Protein AF-A0A0F6AGZ7-F1 (afdb_monomer_lite)

pLDDT: mean 90.61, std 10.4, range [40.09, 97.56]

Secondary structure (DSSP, 8-state):
---TT---------HHHHHH--HHHHHHHHHHHS---HHHHHHHTT----HHHHHHHHHHHHHHHHHHT-HHHHHHHHHHHHHHHHHHHTT--S--S-S--------

InterPro domains:
  IPR036515 Transposase IS200-like superfamily [G3DSA:3.30.70.1290] (1-107)
  IPR036515 Transposase IS200-like superfamily [SSF143422] (2-104)

Structure (mmCIF, N/CA/C/O backbone):
data_AF-A0A0F6AGZ7-F1
#
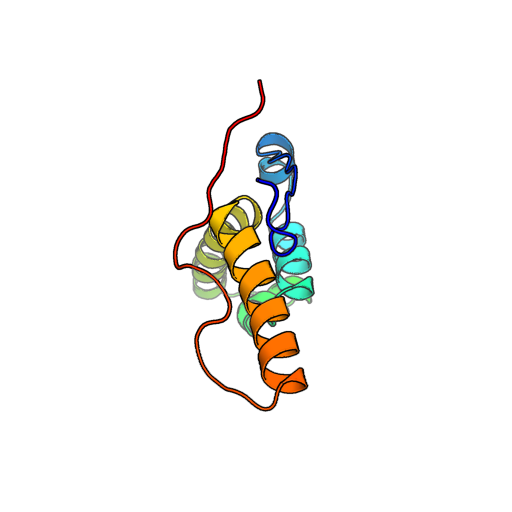_entry.id   AF-A0A0F6AGZ7-F1
#
loop_
_atom_site.group_PDB
_atom_site.id
_atom_site.type_symbol
_atom_site.label_atom_id
_atom_site.label_alt_id
_atom_site.label_comp_id
_atom_site.label_asym_id
_atom_site.label_entity_id
_atom_site.label_seq_id
_atom_site.pdbx_PDB_ins_code
_atom_site.Cartn_x
_atom_site.Cartn_y
_atom_site.Cartn_z
_atom_site.occupancy
_atom_site.B_iso_or_equiv
_atom_site.auth_seq_id
_atom_site.auth_comp_id
_atom_site.auth_asym_id
_atom_site.auth_atom_id
_atom_site.pdbx_PDB_model_num
ATOM 1 N N . ALA A 1 1 ? 3.671 12.719 -30.746 1.00 40.91 1 ALA A N 1
ATOM 2 C CA . ALA A 1 1 ? 4.595 11.572 -30.676 1.00 40.91 1 ALA A CA 1
ATOM 3 C C . ALA A 1 1 ? 4.186 10.703 -29.492 1.00 40.91 1 ALA A C 1
ATOM 5 O O . ALA A 1 1 ? 4.256 11.171 -28.363 1.00 40.91 1 ALA A O 1
ATOM 6 N N . VAL A 1 2 ? 3.666 9.502 -29.748 1.00 40.09 2 VAL A N 1
ATOM 7 C CA . VAL A 1 2 ? 3.276 8.529 -28.716 1.00 40.09 2 VAL A CA 1
ATOM 8 C C . VAL A 1 2 ? 4.460 7.577 -28.574 1.00 40.09 2 VAL A C 1
ATOM 10 O O . VAL A 1 2 ? 4.634 6.699 -29.410 1.00 40.09 2 VAL A O 1
ATOM 13 N N . MET A 1 3 ? 5.344 7.802 -27.599 1.00 45.09 3 MET A N 1
ATOM 14 C CA . MET A 1 3 ? 6.394 6.819 -27.307 1.00 45.09 3 MET A CA 1
ATOM 15 C C . MET A 1 3 ? 5.730 5.539 -26.785 1.00 45.09 3 MET A C 1
ATOM 17 O O . MET A 1 3 ? 4.846 5.609 -25.936 1.00 45.09 3 MET A O 1
ATOM 21 N N . SER A 1 4 ? 6.139 4.376 -27.283 1.00 55.19 4 SER A N 1
ATOM 22 C CA . SER A 1 4 ? 5.541 3.057 -27.019 1.00 55.19 4 SER A CA 1
ATOM 23 C C . SER A 1 4 ? 5.801 2.485 -25.612 1.00 55.19 4 SER A C 1
ATOM 25 O O . SER A 1 4 ? 5.501 1.321 -25.369 1.00 55.19 4 SER A O 1
ATOM 27 N N . ASN A 1 5 ? 6.344 3.268 -24.674 1.00 69.19 5 ASN A N 1
ATOM 28 C CA . ASN A 1 5 ? 6.868 2.787 -23.388 1.00 69.19 5 ASN A CA 1
ATOM 29 C C . ASN A 1 5 ? 6.224 3.425 -22.138 1.00 69.19 5 ASN A C 1
ATOM 31 O O . ASN A 1 5 ? 6.871 3.510 -21.095 1.00 69.19 5 ASN A O 1
ATOM 35 N N . HIS A 1 6 ? 4.972 3.883 -22.209 1.00 73.00 6 HIS A N 1
ATOM 36 C CA . HIS A 1 6 ? 4.276 4.448 -21.048 1.00 73.00 6 HIS A CA 1
ATOM 37 C C . HIS A 1 6 ? 2.923 3.776 -20.804 1.00 73.00 6 HIS A C 1
ATOM 39 O O . HIS A 1 6 ? 2.225 3.390 -21.740 1.00 73.00 6 HIS A O 1
ATOM 45 N N . THR A 1 7 ? 2.549 3.665 -19.530 1.00 79.94 7 THR A N 1
ATOM 46 C CA . THR A 1 7 ? 1.287 3.059 -19.092 1.00 79.94 7 THR A CA 1
ATOM 47 C C . THR A 1 7 ? 0.339 4.149 -18.604 1.00 79.94 7 THR A C 1
ATOM 49 O O . THR A 1 7 ? 0.703 4.940 -17.735 1.00 79.94 7 THR A O 1
ATOM 52 N N . HIS A 1 8 ? -0.890 4.164 -19.126 1.00 86.06 8 HIS A N 1
ATOM 53 C CA . HIS A 1 8 ? -1.986 4.990 -18.606 1.00 86.06 8 HIS A CA 1
ATOM 54 C C . HIS A 1 8 ? -2.922 4.139 -17.757 1.00 86.06 8 HIS A C 1
ATOM 56 O O . HIS A 1 8 ? -3.302 3.043 -18.164 1.00 86.06 8 HIS A O 1
ATOM 62 N N . ILE A 1 9 ? -3.310 4.646 -16.587 1.00 89.44 9 ILE A N 1
ATOM 63 C CA . ILE A 1 9 ? -4.228 3.964 -15.671 1.00 89.44 9 ILE A CA 1
ATOM 64 C C . ILE A 1 9 ? -5.257 4.977 -15.188 1.00 89.44 9 ILE A C 1
ATOM 66 O O . ILE A 1 9 ? -4.898 6.045 -14.695 1.00 89.44 9 ILE A O 1
ATOM 70 N N . VAL A 1 10 ? -6.536 4.626 -15.305 1.00 91.75 10 VAL A N 1
ATOM 71 C CA . VAL A 1 10 ? -7.630 5.377 -14.687 1.00 91.75 10 VAL A CA 1
ATOM 72 C C . VAL A 1 10 ? -7.955 4.722 -13.350 1.00 91.75 10 VAL A C 1
ATOM 74 O O . VAL A 1 10 ? -8.250 3.528 -13.293 1.00 91.75 10 VAL A O 1
ATOM 77 N N . LEU A 1 11 ? -7.886 5.501 -12.273 1.00 90.88 11 LEU A N 1
ATOM 78 C CA . LEU A 1 11 ? -8.171 5.051 -10.913 1.00 90.88 11 LEU A CA 1
ATOM 79 C C . LEU A 1 11 ? -9.366 5.814 -10.352 1.00 90.88 11 LEU A C 1
ATOM 81 O O . LEU A 1 11 ? -9.501 7.016 -10.562 1.00 90.88 11 LEU A O 1
ATOM 85 N N . TYR A 1 12 ? -10.192 5.113 -9.580 1.00 90.69 12 TYR A N 1
ATOM 86 C CA . TYR A 1 12 ? -11.249 5.714 -8.778 1.00 90.69 12 TYR A CA 1
ATOM 87 C C . TYR A 1 12 ? -10.936 5.508 -7.295 1.00 90.69 12 TYR A C 1
ATOM 89 O O . TYR A 1 12 ? -10.932 4.375 -6.807 1.00 90.69 12 TYR A O 1
ATOM 97 N N . VAL A 1 13 ? -10.662 6.603 -6.584 1.00 88.81 13 VAL A N 1
ATOM 98 C CA . VAL A 1 13 ? -10.426 6.586 -5.136 1.00 88.81 13 VAL A CA 1
ATOM 99 C C . VAL A 1 13 ? -11.758 6.796 -4.421 1.00 88.81 13 VAL A C 1
ATOM 101 O O . VAL A 1 13 ? -12.300 7.898 -4.381 1.00 88.81 13 VAL A O 1
ATOM 104 N N . ASP A 1 14 ? -12.307 5.716 -3.867 1.00 88.81 14 ASP A N 1
ATOM 105 C CA . ASP A 1 14 ? -13.578 5.743 -3.138 1.00 88.81 14 ASP A CA 1
ATOM 106 C C . ASP A 1 14 ? -13.353 5.916 -1.630 1.00 88.81 14 ASP A C 1
ATOM 108 O O . ASP A 1 14 ? -13.421 4.959 -0.848 1.00 88.81 14 ASP A O 1
ATOM 112 N N . ASP A 1 15 ? -13.116 7.157 -1.205 1.00 85.12 15 ASP A N 1
ATOM 113 C CA . ASP A 1 15 ? -12.932 7.489 0.213 1.00 85.12 15 ASP A CA 1
ATOM 114 C C . ASP A 1 15 ? -14.154 7.128 1.061 1.00 85.12 15 ASP A C 1
ATOM 116 O O . ASP A 1 15 ? -14.029 6.753 2.230 1.00 85.12 15 ASP A O 1
ATOM 120 N N . LYS A 1 16 ? -15.361 7.211 0.485 1.00 87.75 16 LYS A N 1
ATOM 121 C CA . LYS A 1 16 ? -16.596 6.856 1.193 1.00 87.75 16 LYS A CA 1
ATOM 122 C C . LYS A 1 16 ? -16.605 5.365 1.506 1.00 87.75 16 LYS A C 1
ATOM 124 O O . LYS A 1 16 ? -16.938 4.981 2.623 1.00 87.75 16 LYS A O 1
ATOM 129 N N . LYS A 1 17 ? -16.233 4.513 0.552 1.00 85.81 17 LYS A N 1
ATOM 130 C CA . LYS A 1 17 ? -16.104 3.068 0.766 1.00 85.81 17 LYS A CA 1
ATOM 131 C C . LYS A 1 17 ? -14.950 2.734 1.694 1.00 85.81 17 LYS A C 1
ATOM 133 O O . LYS A 1 17 ? -15.142 1.887 2.561 1.00 85.81 17 LYS A O 1
ATOM 138 N N . ALA A 1 18 ? -13.809 3.409 1.568 1.00 84.31 18 ALA A N 1
ATOM 139 C CA . ALA A 1 18 ? -12.672 3.217 2.465 1.00 84.31 18 ALA A CA 1
ATOM 140 C C . ALA A 1 18 ? -13.049 3.498 3.931 1.00 84.31 18 ALA A C 1
ATOM 142 O O . ALA A 1 18 ? -12.738 2.693 4.807 1.00 84.31 18 ALA A O 1
ATOM 143 N N . LYS A 1 19 ? -13.811 4.571 4.191 1.00 86.88 19 LYS A N 1
ATOM 144 C CA . LYS A 1 19 ? -14.318 4.924 5.531 1.00 86.88 19 LYS A CA 1
ATOM 145 C C . LYS A 1 19 ? -15.315 3.914 6.109 1.00 86.88 19 LYS A C 1
ATOM 147 O O . LYS A 1 19 ? -15.420 3.807 7.324 1.00 86.88 19 LYS A O 1
ATOM 152 N N . ARG A 1 20 ? -16.033 3.156 5.269 1.00 91.62 20 ARG A N 1
ATOM 153 C CA . ARG A 1 20 ? -16.952 2.091 5.722 1.00 91.62 20 ARG A CA 1
ATOM 154 C C . ARG A 1 20 ? -16.240 0.786 6.088 1.00 91.62 20 ARG A C 1
ATOM 156 O O . ARG A 1 20 ? -16.873 -0.104 6.652 1.00 91.62 20 ARG A O 1
ATOM 163 N N . LEU A 1 21 ? -14.965 0.619 5.730 1.00 92.69 21 LEU A N 1
ATOM 164 C CA . LEU A 1 21 ? -14.225 -0.604 6.035 1.00 92.69 21 LEU A CA 1
ATOM 165 C C . LEU A 1 21 ? -13.777 -0.616 7.497 1.00 92.69 21 LEU A C 1
ATOM 167 O O . LEU A 1 21 ? -13.065 0.281 7.954 1.00 92.69 21 LEU A O 1
ATOM 171 N N . ASN A 1 22 ? -14.140 -1.691 8.197 1.00 95.75 22 ASN A N 1
ATOM 172 C CA . ASN A 1 22 ? -13.615 -1.967 9.528 1.00 95.75 22 ASN A CA 1
ATOM 173 C C . ASN A 1 22 ? -12.118 -2.315 9.486 1.00 95.75 22 ASN A C 1
ATOM 175 O O . ASN A 1 22 ? -11.556 -2.659 8.442 1.00 95.75 22 ASN A O 1
ATOM 179 N N . ASP A 1 23 ? -11.483 -2.259 10.648 1.00 95.81 23 ASP A N 1
ATOM 180 C CA . ASP A 1 23 ? -10.034 -2.402 10.783 1.00 95.81 23 ASP A CA 1
ATOM 181 C C . ASP A 1 23 ? -9.537 -3.767 10.301 1.00 95.81 23 ASP A C 1
ATOM 183 O O . ASP A 1 23 ? -8.553 -3.862 9.568 1.00 95.81 23 ASP A O 1
ATOM 187 N N . LYS A 1 24 ? -10.285 -4.838 10.591 1.00 96.44 24 LYS A N 1
ATOM 188 C CA . LYS A 1 24 ? -9.968 -6.186 10.096 1.00 96.44 24 LYS A CA 1
ATOM 189 C C . LYS A 1 24 ? -9.979 -6.240 8.567 1.00 96.44 24 LYS A C 1
ATOM 191 O O . LYS A 1 24 ? -9.103 -6.849 7.959 1.00 96.44 24 LYS A O 1
ATOM 196 N N . ALA A 1 25 ? -10.940 -5.578 7.931 1.00 96.69 25 ALA A N 1
ATOM 197 C CA . ALA A 1 25 ? -11.069 -5.514 6.483 1.00 96.69 25 ALA A CA 1
ATOM 198 C C . ALA A 1 25 ? -9.963 -4.674 5.821 1.00 96.69 25 ALA A C 1
ATOM 200 O O . ALA A 1 25 ? -9.586 -4.982 4.684 1.00 96.69 25 ALA A O 1
ATOM 201 N N . ILE A 1 26 ? -9.445 -3.649 6.507 1.00 96.38 26 ILE A N 1
ATOM 202 C CA . ILE A 1 26 ? -8.245 -2.902 6.098 1.00 96.38 26 ILE A CA 1
ATOM 203 C C . ILE A 1 26 ? -7.015 -3.810 6.168 1.00 96.38 26 ILE A C 1
ATOM 205 O O . ILE A 1 26 ? -6.301 -3.942 5.175 1.00 96.38 26 ILE A O 1
ATOM 209 N N . LEU A 1 27 ? -6.811 -4.508 7.287 1.00 97.38 27 LEU A N 1
ATOM 210 C CA . LEU A 1 27 ? -5.651 -5.381 7.482 1.00 97.38 27 LEU A CA 1
ATOM 211 C C . LEU A 1 27 ? -5.630 -6.561 6.510 1.00 97.38 27 LEU A C 1
ATOM 213 O O . LEU A 1 27 ? -4.599 -6.814 5.902 1.00 97.38 27 LEU A O 1
ATOM 217 N N . ILE A 1 28 ? -6.768 -7.217 6.263 1.00 96.88 28 ILE A N 1
ATOM 218 C CA . ILE A 1 28 ? -6.858 -8.293 5.260 1.00 96.88 28 ILE A CA 1
ATOM 219 C C . ILE A 1 28 ? -6.455 -7.785 3.868 1.00 96.88 28 ILE A C 1
ATOM 221 O O . ILE A 1 28 ? -5.777 -8.489 3.124 1.00 96.88 28 ILE A O 1
ATOM 225 N N . ARG A 1 29 ? -6.866 -6.568 3.489 1.00 95.69 29 ARG A N 1
ATOM 226 C CA . ARG A 1 29 ? -6.470 -5.968 2.202 1.00 95.69 29 ARG A CA 1
ATOM 227 C C . ARG A 1 29 ? -4.984 -5.648 2.172 1.00 95.69 29 ARG A C 1
ATOM 229 O O . ARG A 1 29 ? -4.336 -5.937 1.173 1.00 95.69 29 ARG A O 1
ATOM 236 N N . TRP A 1 30 ? -4.454 -5.106 3.264 1.00 96.62 30 TRP A N 1
ATOM 237 C CA . TRP A 1 30 ? -3.028 -4.850 3.405 1.00 96.62 30 TRP A CA 1
ATOM 238 C C . TRP A 1 30 ? -2.211 -6.140 3.269 1.00 96.62 30 TRP A C 1
ATOM 240 O O . TRP A 1 30 ? -1.268 -6.179 2.488 1.00 96.62 30 TRP A O 1
ATOM 250 N N . HIS A 1 31 ? -2.625 -7.219 3.940 1.00 97.31 31 HIS A N 1
ATOM 251 C CA . HIS A 1 31 ? -1.956 -8.526 3.922 1.00 97.31 31 HIS A CA 1
ATOM 252 C C . HIS A 1 31 ? -1.939 -9.209 2.552 1.00 97.31 31 HIS A C 1
ATOM 254 O O . HIS A 1 31 ? -1.059 -10.023 2.287 1.00 97.31 31 HIS A O 1
ATOM 260 N N . LYS A 1 32 ? -2.876 -8.872 1.656 1.00 95.50 32 LYS A N 1
ATOM 261 C CA . LYS A 1 32 ? -2.855 -9.371 0.270 1.00 95.50 32 LYS A CA 1
ATOM 262 C C . LYS A 1 32 ? -1.717 -8.780 -0.559 1.00 95.50 32 LYS A C 1
ATOM 264 O O . LYS A 1 32 ? -1.257 -9.438 -1.484 1.00 95.50 32 LYS A O 1
ATOM 269 N N . GLN A 1 33 ? -1.296 -7.555 -0.249 1.00 93.12 33 GLN A N 1
ATOM 270 C CA . GLN A 1 33 ? -0.276 -6.836 -1.014 1.00 93.12 33 GLN A CA 1
ATOM 271 C C . GLN A 1 33 ? 1.079 -6.797 -0.294 1.00 93.12 33 GLN A C 1
ATOM 273 O O . GLN A 1 33 ? 2.130 -6.784 -0.930 1.00 93.12 33 GLN A O 1
ATOM 278 N N . PHE A 1 34 ? 1.063 -6.786 1.037 1.00 95.19 34 PHE A N 1
ATOM 2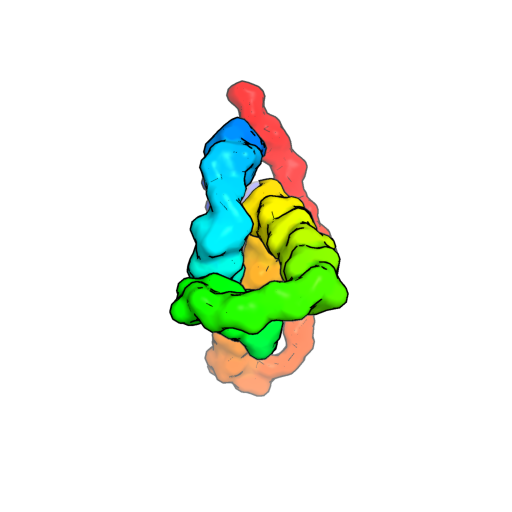79 C CA . PHE A 1 34 ? 2.232 -6.629 1.894 1.00 95.19 34 PHE A CA 1
ATOM 280 C C . PHE A 1 34 ? 2.222 -7.685 2.996 1.00 95.19 34 PHE A C 1
ATOM 282 O O . PHE A 1 34 ? 1.172 -8.130 3.434 1.00 95.19 34 PHE A O 1
ATOM 289 N N . LYS A 1 35 ? 3.393 -8.045 3.526 1.00 94.44 35 LYS A N 1
ATOM 290 C CA . LYS A 1 35 ? 3.503 -9.109 4.540 1.00 94.44 35 LYS A CA 1
ATOM 291 C C . LYS A 1 35 ? 2.756 -8.821 5.851 1.00 94.44 35 LYS A C 1
ATOM 293 O O . LYS A 1 35 ? 2.413 -9.765 6.550 1.00 94.44 35 LYS A O 1
ATOM 298 N N . GLY A 1 36 ? 2.515 -7.553 6.196 1.00 94.69 36 GLY A N 1
ATOM 299 C CA . GLY A 1 36 ? 2.001 -7.157 7.514 1.00 94.69 36 GLY A CA 1
ATOM 300 C C . GLY A 1 36 ? 3.024 -7.335 8.645 1.00 94.69 36 GLY A C 1
ATOM 301 O O . GLY A 1 36 ? 4.154 -7.762 8.420 1.00 94.69 36 GLY A O 1
ATOM 302 N N . THR A 1 37 ? 2.626 -6.988 9.869 1.00 96.38 37 THR A N 1
ATOM 303 C CA . THR A 1 37 ? 3.414 -7.192 11.099 1.00 96.38 37 THR A CA 1
ATOM 304 C C . THR A 1 37 ? 2.810 -8.306 11.951 1.00 96.38 37 THR A C 1
ATOM 306 O O . THR A 1 37 ? 1.625 -8.621 11.810 1.00 96.38 37 THR A O 1
ATOM 309 N N . TRP A 1 38 ? 3.591 -8.863 12.884 1.00 96.94 38 TRP A N 1
ATOM 310 C CA . TRP A 1 38 ? 3.098 -9.857 13.847 1.00 96.94 38 TRP A CA 1
ATOM 311 C C . TRP A 1 38 ? 1.817 -9.395 14.562 1.00 96.94 38 TRP A C 1
ATOM 313 O O . TRP A 1 38 ? 0.840 -10.136 14.601 1.00 96.94 38 TRP A O 1
ATOM 323 N N . LEU A 1 39 ? 1.775 -8.138 15.019 1.00 97.56 39 LEU A N 1
ATOM 324 C CA . LEU A 1 39 ? 0.611 -7.567 15.702 1.00 97.56 39 LEU A CA 1
ATOM 325 C C . LEU A 1 39 ? -0.641 -7.556 14.810 1.00 97.56 39 LEU A C 1
ATOM 327 O O . LEU A 1 39 ? -1.738 -7.891 15.255 1.00 97.56 39 LEU A O 1
ATOM 331 N N . THR A 1 40 ? -0.485 -7.204 13.532 1.00 97.44 40 THR A N 1
ATOM 332 C CA . THR A 1 40 ? -1.616 -7.186 12.592 1.00 97.44 40 THR A CA 1
ATOM 333 C C . THR A 1 40 ? -2.129 -8.590 12.278 1.00 97.44 40 THR A C 1
ATOM 335 O O . THR A 1 40 ? -3.335 -8.767 12.124 1.00 97.44 40 THR A O 1
ATOM 338 N N . HIS A 1 41 ? -1.245 -9.593 12.230 1.00 97.56 41 HIS A N 1
ATOM 339 C CA . HIS A 1 41 ? -1.635 -11.000 12.076 1.00 97.56 41 HIS A CA 1
ATOM 340 C C . HIS A 1 41 ? -2.368 -11.512 13.309 1.00 97.56 41 HIS A C 1
ATOM 342 O O . HIS A 1 41 ? -3.466 -12.044 13.172 1.00 97.56 41 HIS A O 1
ATOM 348 N N . LYS A 1 42 ? -1.831 -11.248 14.506 1.00 97.38 42 LYS A N 1
ATOM 349 C CA . LYS A 1 42 ? -2.460 -11.569 15.795 1.00 97.38 42 LYS A CA 1
ATOM 350 C C . LYS A 1 42 ? -3.907 -11.060 15.862 1.00 97.38 42 LYS A C 1
ATOM 352 O O . LYS A 1 42 ? -4.828 -11.813 16.172 1.00 97.38 42 LYS A O 1
ATOM 357 N N . PHE A 1 43 ? -4.133 -9.800 15.479 1.00 97.38 43 PHE A N 1
ATOM 358 C CA . PHE A 1 43 ? -5.481 -9.224 15.424 1.00 97.38 43 PHE A CA 1
ATOM 359 C C . PHE A 1 43 ? -6.397 -9.909 14.401 1.00 97.38 43 PHE A C 1
ATOM 361 O O . PHE A 1 43 ? -7.558 -10.197 14.695 1.00 97.38 43 PHE A O 1
ATOM 368 N N . VAL A 1 44 ? -5.904 -10.167 13.185 1.00 97.00 44 VAL A N 1
ATOM 369 C CA . VAL A 1 44 ? -6.703 -10.808 12.126 1.00 97.00 44 VAL A CA 1
ATOM 370 C C . VAL A 1 44 ? -7.104 -12.236 12.523 1.00 97.00 44 VAL A C 1
ATOM 372 O O . VAL A 1 44 ? -8.248 -12.628 12.258 1.00 97.00 44 VAL A O 1
ATOM 375 N N . SER A 1 45 ? -6.223 -12.955 13.223 1.00 96.19 45 SER A N 1
ATOM 376 C CA . SER A 1 45 ? -6.460 -14.284 13.804 1.00 96.19 45 SER A CA 1
ATOM 377 C C . SER A 1 45 ? -7.451 -14.288 14.975 1.00 96.19 45 SER A C 1
ATOM 379 O O . SER A 1 45 ? -7.926 -15.350 15.362 1.00 96.19 45 SER A O 1
ATOM 381 N N . GLY A 1 46 ? -7.824 -13.118 15.508 1.00 95.38 46 GLY A N 1
ATOM 382 C CA . GLY A 1 46 ? -8.781 -12.995 16.612 1.00 95.38 46 GLY A CA 1
ATOM 383 C C . GLY A 1 46 ? -8.179 -13.230 17.998 1.00 95.38 46 GLY A C 1
ATOM 384 O O . GLY A 1 46 ? -8.923 -13.395 18.962 1.00 95.38 46 GLY A O 1
ATOM 385 N N . GLU A 1 47 ? -6.852 -13.233 18.114 1.00 96.19 47 GLU A N 1
ATOM 386 C CA . GLU A 1 47 ? -6.173 -13.345 19.401 1.00 96.19 47 GLU A CA 1
ATOM 387 C C . GLU A 1 47 ? -6.380 -12.083 20.253 1.00 96.19 47 GLU A C 1
ATOM 389 O O . GLU A 1 47 ? -6.532 -10.964 19.749 1.00 96.19 47 GLU A O 1
ATOM 394 N N . SER A 1 48 ? -6.368 -12.248 21.577 1.00 94.50 48 SER A N 1
ATOM 395 C CA . SER A 1 48 ? -6.550 -11.136 22.507 1.00 94.50 48 SER A CA 1
ATOM 396 C C . SER A 1 48 ? -5.369 -10.169 22.463 1.00 94.50 48 SER A C 1
ATOM 398 O O . SER A 1 48 ? -4.213 -10.579 22.597 1.00 94.50 48 SER A O 1
ATOM 400 N N . LEU A 1 49 ? -5.677 -8.877 22.353 1.00 96.44 49 LEU A N 1
ATOM 401 C CA . LEU A 1 49 ? -4.697 -7.800 22.427 1.00 96.44 49 LEU A CA 1
ATOM 402 C C . LEU A 1 49 ? -4.754 -7.080 23.773 1.00 96.44 49 LEU A C 1
ATOM 404 O O . LEU A 1 49 ? -5.848 -6.767 24.263 1.00 96.44 49 LEU A O 1
ATOM 408 N N . SER A 1 50 ? -3.579 -6.765 24.315 1.00 96.88 50 SER A N 1
ATOM 409 C CA . SER A 1 50 ? -3.421 -5.852 25.447 1.00 96.88 50 SER A CA 1
ATOM 410 C C . SER A 1 50 ? -3.829 -4.420 25.069 1.00 96.88 50 SER A C 1
ATOM 412 O O . SER A 1 50 ? -3.975 -4.079 23.893 1.00 96.88 50 SER A O 1
ATOM 414 N N . ASN A 1 51 ? -4.001 -3.542 26.0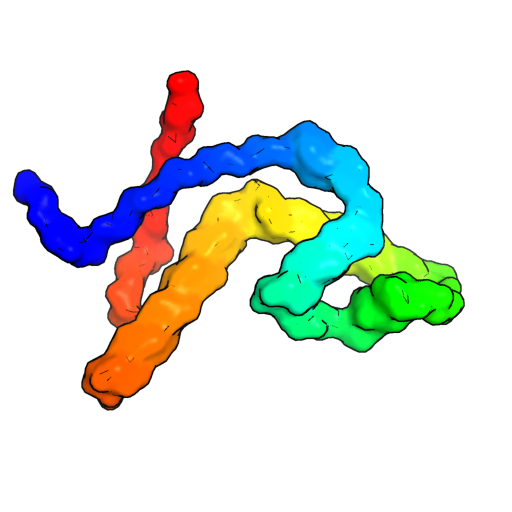59 1.00 95.81 51 ASN A N 1
ATOM 415 C CA . ASN A 1 51 ? -4.369 -2.146 25.796 1.00 95.81 51 ASN A CA 1
ATOM 416 C C . ASN A 1 51 ? -3.296 -1.395 24.989 1.00 95.81 51 ASN A C 1
ATOM 418 O O . ASN A 1 51 ? -3.636 -0.615 24.101 1.00 95.81 51 ASN A O 1
ATOM 422 N N . SER A 1 52 ? -2.011 -1.662 25.244 1.00 96.00 52 SER A N 1
ATOM 423 C CA . SER A 1 52 ? -0.911 -1.066 24.476 1.00 96.00 52 SER A CA 1
ATOM 424 C C . SER A 1 52 ? -0.870 -1.590 23.039 1.00 96.00 52 SER A C 1
ATOM 426 O O . SER A 1 52 ? -0.724 -0.805 22.105 1.00 96.00 52 SER A O 1
ATOM 428 N N . GLU A 1 53 ? -1.083 -2.895 22.846 1.00 97.19 53 GLU A N 1
ATOM 429 C CA . GLU A 1 53 ? -1.181 -3.511 21.519 1.00 97.19 53 GLU A CA 1
ATOM 430 C C . GLU A 1 53 ? -2.349 -2.936 20.706 1.00 97.19 53 GLU A C 1
ATOM 432 O O . GLU A 1 53 ? -2.206 -2.705 19.508 1.00 97.19 53 GLU A O 1
ATOM 437 N N . ARG A 1 54 ? -3.495 -2.662 21.343 1.00 96.56 54 ARG A N 1
ATOM 438 C CA . ARG A 1 54 ? -4.653 -2.032 20.685 1.00 96.56 54 ARG A CA 1
ATOM 439 C C . ARG A 1 54 ? -4.360 -0.609 20.229 1.00 96.56 54 ARG A C 1
ATOM 441 O O . ARG A 1 54 ? -4.756 -0.252 19.124 1.00 96.56 54 ARG A O 1
ATOM 448 N N . CYS A 1 55 ? -3.666 0.174 21.053 1.00 96.88 55 CYS A N 1
ATOM 449 C CA . CYS A 1 55 ? -3.270 1.534 20.692 1.00 96.88 55 CYS A CA 1
ATOM 450 C C . CYS A 1 55 ? -2.359 1.521 19.454 1.00 96.88 55 CYS A C 1
ATOM 452 O O . CYS A 1 55 ? -2.679 2.138 18.439 1.00 96.88 55 CYS A O 1
ATOM 454 N N . LEU A 1 56 ? -1.302 0.701 19.490 1.00 97.12 56 LEU A N 1
ATOM 455 C CA . LEU A 1 56 ? -0.367 0.561 18.372 1.00 97.12 56 LEU A CA 1
ATOM 456 C C . LEU A 1 56 ? -1.052 0.030 17.104 1.00 97.12 56 LEU A C 1
ATOM 458 O O . LEU A 1 56 ? -0.773 0.487 15.997 1.00 97.12 56 LEU A O 1
ATOM 462 N N . LEU A 1 57 ? -1.967 -0.931 17.248 1.00 97.56 57 LEU A N 1
ATOM 463 C CA . LEU A 1 57 ? -2.744 -1.440 16.124 1.00 97.56 57 LEU A CA 1
ATOM 464 C C . LEU A 1 57 ? -3.598 -0.339 15.488 1.00 97.56 57 LEU A C 1
ATOM 466 O O . LEU A 1 57 ? -3.657 -0.278 14.263 1.00 97.56 57 LEU A O 1
ATOM 470 N N . SER A 1 58 ? -4.247 0.508 16.291 1.00 96.88 58 SER A N 1
ATOM 471 C CA . SER A 1 58 ? -5.075 1.609 15.788 1.00 96.88 58 SER A CA 1
ATOM 472 C C . SER A 1 58 ? -4.262 2.543 14.891 1.00 96.88 58 SER A C 1
ATOM 474 O O . SER A 1 58 ? -4.688 2.852 13.780 1.00 96.88 58 SER A O 1
ATOM 476 N N . GLU A 1 59 ? -3.059 2.925 15.328 1.00 97.00 59 GLU A N 1
ATOM 477 C CA . GLU A 1 59 ? -2.153 3.772 14.544 1.00 97.00 59 GLU A CA 1
ATOM 478 C C . GLU A 1 59 ? -1.749 3.105 13.219 1.00 97.00 59 GLU A C 1
ATOM 480 O O . GLU A 1 59 ? -1.818 3.730 12.156 1.00 97.00 59 GLU A O 1
ATOM 485 N N . LEU A 1 60 ? -1.394 1.813 13.258 1.00 97.19 60 LEU A N 1
ATOM 486 C CA . LEU A 1 60 ? -1.047 1.038 12.062 1.00 97.19 60 LEU A CA 1
ATOM 487 C C . LEU A 1 60 ? -2.220 0.933 11.083 1.00 97.19 60 LEU A C 1
ATOM 489 O O . LEU A 1 60 ? -2.038 1.071 9.874 1.00 97.19 60 LEU A O 1
ATOM 493 N N . VAL A 1 61 ? -3.429 0.680 11.586 1.00 96.69 61 VAL A N 1
ATOM 494 C CA . VAL A 1 61 ? -4.628 0.557 10.752 1.00 96.69 61 VAL A CA 1
ATOM 495 C C . VAL A 1 61 ? -4.952 1.883 10.075 1.00 96.69 61 VAL A C 1
ATOM 497 O O . VAL A 1 61 ? -5.249 1.887 8.879 1.00 96.69 61 VAL A O 1
ATOM 500 N N . ASP A 1 62 ? -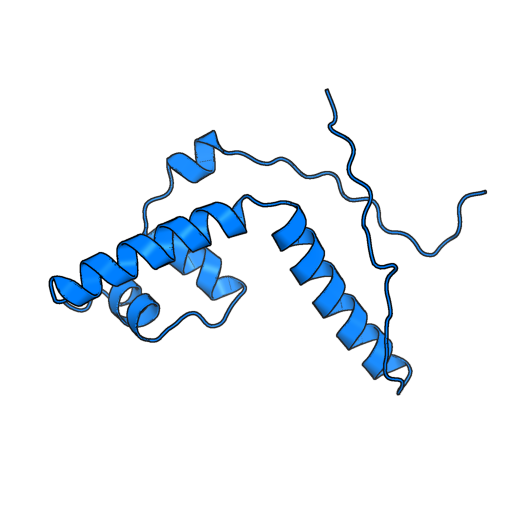4.867 3.000 10.795 1.00 95.44 62 ASP A N 1
ATOM 501 C CA . ASP A 1 62 ? -5.116 4.321 10.222 1.00 95.44 62 ASP A CA 1
ATOM 502 C C . ASP A 1 62 ? -4.079 4.692 9.165 1.00 95.44 62 ASP A C 1
ATOM 504 O O . ASP A 1 62 ? -4.426 5.240 8.113 1.00 95.44 62 ASP A O 1
ATOM 508 N N . GLU A 1 63 ? -2.813 4.344 9.394 1.00 95.81 63 GLU A N 1
ATOM 509 C CA . GLU A 1 63 ? -1.779 4.479 8.378 1.00 95.81 63 GLU A CA 1
ATOM 510 C C . GLU A 1 63 ? -2.103 3.630 7.142 1.00 95.81 63 GLU A C 1
ATOM 512 O O . GLU A 1 63 ? -2.107 4.142 6.021 1.00 95.81 63 GLU A O 1
ATOM 517 N N . TYR A 1 64 ? -2.427 2.348 7.312 1.00 95.62 64 TYR A N 1
ATOM 518 C CA . TYR A 1 64 ? -2.704 1.456 6.184 1.00 95.62 64 TYR A CA 1
ATOM 519 C C . TYR A 1 64 ? -3.960 1.868 5.421 1.00 95.62 64 TYR A C 1
ATOM 521 O O . TYR A 1 64 ? -3.979 1.790 4.194 1.00 95.62 64 TYR A O 1
ATOM 529 N N . ARG A 1 65 ? -4.988 2.369 6.116 1.00 94.25 65 ARG A N 1
ATOM 530 C CA . ARG A 1 65 ? -6.197 2.926 5.500 1.00 94.25 65 ARG A CA 1
ATOM 531 C C . ARG A 1 65 ? -5.851 4.107 4.592 1.00 94.25 65 ARG A C 1
ATOM 533 O O . ARG A 1 65 ? -6.328 4.135 3.461 1.00 94.25 65 ARG A O 1
ATOM 540 N N . LYS A 1 66 ? -4.991 5.030 5.044 1.00 93.62 66 LYS A N 1
ATOM 541 C CA . LYS A 1 66 ? -4.503 6.150 4.216 1.00 93.62 66 LYS A CA 1
ATOM 542 C C . LYS A 1 66 ? -3.723 5.643 3.005 1.00 93.62 66 LYS A C 1
ATOM 544 O O . LYS A 1 66 ? -4.026 6.027 1.884 1.00 93.62 66 LYS A O 1
ATOM 549 N N . ARG A 1 67 ? -2.769 4.730 3.214 1.00 94.44 67 ARG A N 1
ATOM 550 C CA . ARG A 1 67 ? -1.918 4.187 2.140 1.00 94.44 67 ARG A CA 1
ATOM 551 C C . ARG A 1 67 ? -2.711 3.432 1.072 1.00 94.44 67 ARG A C 1
ATOM 553 O O . ARG A 1 67 ? -2.412 3.560 -0.107 1.00 94.44 67 ARG A O 1
ATOM 560 N N . LEU A 1 68 ? -3.733 2.670 1.462 1.00 92.44 68 LEU A N 1
ATOM 561 C CA . LEU A 1 68 ? -4.596 1.940 0.524 1.00 92.44 68 LEU A CA 1
ATOM 562 C C . LEU A 1 68 ? -5.477 2.859 -0.338 1.00 92.44 68 LEU A C 1
ATOM 564 O O . LEU A 1 68 ? -5.947 2.417 -1.384 1.00 92.44 68 LEU A O 1
ATOM 568 N N . ALA A 1 69 ? -5.711 4.102 0.090 1.00 92.25 69 ALA A N 1
ATOM 569 C CA . ALA A 1 69 ? -6.452 5.115 -0.665 1.00 92.25 69 ALA A CA 1
ATOM 570 C C . ALA A 1 69 ? -5.532 6.121 -1.391 1.00 92.25 69 ALA A C 1
ATOM 572 O O . ALA A 1 69 ? -6.016 7.031 -2.058 1.00 92.25 69 ALA A O 1
ATOM 573 N N . ASP A 1 70 ? -4.210 5.973 -1.282 1.00 92.06 70 ASP A N 1
ATOM 574 C CA . ASP A 1 70 ? -3.239 6.925 -1.817 1.00 92.06 70 ASP A CA 1
ATOM 575 C C . ASP A 1 70 ? -2.725 6.480 -3.199 1.00 92.06 70 ASP A C 1
ATOM 577 O O . ASP A 1 70 ? -2.111 5.421 -3.364 1.00 92.06 70 ASP A O 1
ATOM 581 N N . ILE A 1 71 ? -2.951 7.326 -4.209 1.00 92.88 71 ILE A N 1
ATOM 582 C CA . ILE A 1 71 ? -2.523 7.093 -5.598 1.00 92.88 71 ILE A CA 1
ATOM 583 C C . ILE A 1 71 ? -0.997 6.975 -5.705 1.00 92.88 71 ILE A C 1
ATOM 585 O O . ILE A 1 71 ? -0.490 6.162 -6.475 1.00 92.88 71 ILE A O 1
ATOM 589 N N . SER A 1 72 ? -0.245 7.751 -4.928 1.00 92.19 72 SER A N 1
ATOM 590 C CA . SER A 1 72 ? 1.219 7.688 -4.899 1.00 92.19 72 SER A CA 1
ATOM 591 C C . SER A 1 72 ? 1.702 6.358 -4.331 1.00 92.19 72 SER A C 1
ATOM 593 O O . SER A 1 72 ? 2.672 5.799 -4.842 1.00 92.19 72 SER A O 1
ATOM 595 N N . TRP A 1 73 ? 1.018 5.816 -3.318 1.00 93.69 73 TRP A N 1
ATOM 596 C CA . TRP A 1 73 ? 1.300 4.471 -2.810 1.00 93.69 73 TRP A CA 1
ATOM 597 C C . TRP A 1 73 ? 0.995 3.396 -3.847 1.00 93.69 73 TRP A C 1
ATOM 599 O O . TRP A 1 73 ? 1.834 2.522 -4.066 1.00 93.69 73 TRP A O 1
ATOM 609 N N . PHE A 1 74 ? -0.143 3.498 -4.536 1.00 93.19 74 PHE A N 1
ATOM 610 C CA . PHE A 1 74 ? -0.479 2.600 -5.640 1.00 93.19 74 PHE A CA 1
ATOM 611 C C . PHE A 1 74 ? 0.603 2.616 -6.730 1.00 93.19 74 PHE A C 1
ATOM 613 O O . PHE A 1 74 ? 1.162 1.570 -7.067 1.00 93.19 74 PHE A O 1
ATOM 620 N N . MET A 1 75 ? 0.954 3.806 -7.231 1.00 93.12 75 MET A N 1
ATOM 621 C CA . MET A 1 75 ? 1.960 3.965 -8.282 1.00 93.12 75 MET A CA 1
ATOM 622 C C . MET A 1 75 ? 3.330 3.469 -7.831 1.00 93.12 75 MET A C 1
ATOM 624 O O . MET A 1 75 ? 4.013 2.798 -8.598 1.00 93.12 75 MET A O 1
ATOM 628 N N . ARG A 1 76 ? 3.729 3.740 -6.582 1.00 92.12 76 ARG A N 1
ATOM 629 C CA . ARG A 1 76 ? 4.988 3.237 -6.021 1.00 92.12 76 ARG A CA 1
ATOM 630 C C . ARG A 1 76 ? 5.047 1.712 -6.071 1.00 92.12 76 ARG A C 1
ATOM 632 O O . ARG A 1 76 ? 6.037 1.171 -6.553 1.00 92.12 76 ARG A O 1
ATOM 639 N N . THR A 1 77 ? 4.012 1.032 -5.580 1.00 93.25 77 THR A N 1
ATOM 640 C CA . THR A 1 77 ? 3.986 -0.435 -5.517 1.00 93.25 77 THR A CA 1
ATOM 641 C C . THR A 1 77 ? 3.936 -1.067 -6.905 1.00 93.25 77 THR A C 1
ATOM 643 O O . THR A 1 77 ? 4.659 -2.029 -7.156 1.00 93.25 77 THR A O 1
ATOM 646 N N . LEU A 1 78 ? 3.142 -0.506 -7.821 1.00 92.31 78 LEU A N 1
ATOM 647 C CA . LEU A 1 78 ? 3.080 -0.966 -9.207 1.00 92.31 78 LEU A CA 1
ATOM 648 C C . LEU A 1 78 ? 4.432 -0.806 -9.915 1.00 92.31 78 LEU A C 1
ATOM 650 O O . LEU A 1 78 ? 4.939 -1.745 -10.528 1.00 92.31 78 LEU A O 1
ATOM 654 N N . ASN A 1 79 ? 5.027 0.381 -9.806 1.00 91.44 79 ASN A N 1
ATOM 655 C CA . ASN A 1 79 ? 6.272 0.701 -10.487 1.00 91.44 79 ASN A CA 1
ATOM 656 C C . ASN A 1 79 ? 7.438 -0.143 -9.970 1.00 91.44 79 ASN A C 1
ATOM 658 O O . ASN A 1 79 ? 8.272 -0.5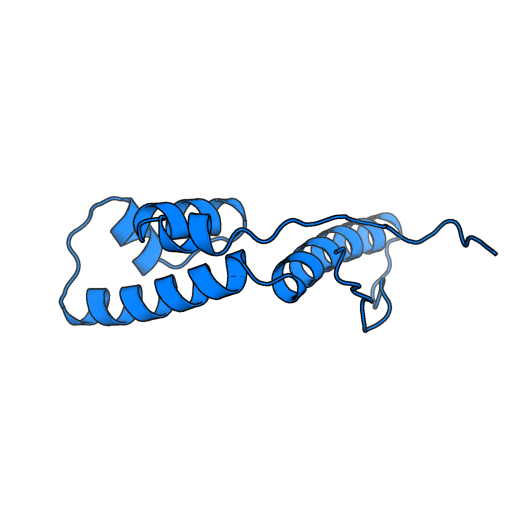61 -10.771 1.00 91.44 79 ASN A O 1
ATOM 662 N N . GLU A 1 80 ? 7.501 -0.398 -8.659 1.00 92.19 80 GLU A N 1
ATOM 663 C CA . GLU A 1 80 ? 8.531 -1.251 -8.064 1.00 92.19 80 GLU A CA 1
ATOM 664 C C . GLU A 1 80 ? 8.468 -2.679 -8.621 1.00 92.19 80 GLU A C 1
ATOM 666 O O . GLU A 1 80 ? 9.496 -3.206 -9.045 1.00 92.19 80 GLU A O 1
ATOM 671 N N . ASP A 1 81 ? 7.284 -3.299 -8.659 1.00 92.06 81 ASP A N 1
ATOM 672 C CA . ASP A 1 81 ? 7.132 -4.674 -9.148 1.00 92.06 81 ASP A CA 1
ATOM 673 C C . ASP A 1 81 ? 7.549 -4.805 -10.621 1.00 92.06 81 ASP A C 1
ATOM 675 O O . ASP A 1 81 ? 8.328 -5.696 -10.967 1.00 92.06 81 ASP A O 1
ATOM 679 N N . ILE A 1 82 ? 7.113 -3.869 -11.474 1.00 91.50 82 ILE A N 1
ATOM 680 C CA . ILE A 1 82 ? 7.492 -3.860 -12.894 1.00 91.50 82 ILE A CA 1
ATOM 681 C C . ILE A 1 82 ? 8.999 -3.641 -13.051 1.00 91.50 82 ILE A C 1
ATOM 683 O O . ILE A 1 82 ? 9.651 -4.397 -13.767 1.00 91.50 82 ILE A O 1
ATOM 687 N N . ALA A 1 83 ? 9.572 -2.664 -12.341 1.00 91.94 83 ALA A N 1
ATOM 688 C CA . ALA A 1 83 ? 10.999 -2.362 -12.419 1.00 91.94 83 ALA A CA 1
ATOM 689 C C . ALA A 1 83 ? 11.862 -3.564 -12.014 1.00 91.94 83 ALA A C 1
ATOM 691 O O . ALA A 1 83 ? 12.861 -3.860 -12.662 1.00 91.94 83 ALA A O 1
ATOM 692 N N . ARG A 1 84 ? 11.474 -4.288 -10.956 1.00 93.31 84 ARG A N 1
ATOM 693 C CA . ARG A 1 84 ? 12.208 -5.479 -10.501 1.00 93.31 84 ARG A CA 1
ATOM 694 C C . ARG A 1 84 ? 12.130 -6.618 -11.510 1.00 93.31 84 ARG A C 1
ATOM 696 O O . ARG A 1 84 ? 13.126 -7.314 -11.690 1.00 93.31 84 ARG A O 1
ATOM 703 N N . LYS A 1 85 ? 10.974 -6.817 -12.149 1.00 94.25 85 LYS A N 1
ATOM 704 C CA . LYS A 1 85 ? 10.793 -7.845 -13.183 1.00 94.25 85 LYS A CA 1
ATOM 705 C C . LYS A 1 85 ? 11.604 -7.526 -14.435 1.00 94.25 85 LYS A C 1
ATOM 707 O O . LYS A 1 85 ? 12.374 -8.379 -14.855 1.00 94.25 85 LYS A O 1
ATOM 712 N N . ALA A 1 86 ? 11.506 -6.300 -14.942 1.00 92.12 86 ALA A N 1
ATOM 713 C CA . ALA A 1 86 ? 12.236 -5.873 -16.131 1.00 92.12 86 ALA A CA 1
ATOM 714 C C . ALA A 1 86 ? 13.758 -5.904 -15.919 1.00 92.12 86 ALA A C 1
ATOM 716 O O . ALA A 1 86 ? 14.476 -6.526 -16.690 1.00 92.12 86 ALA A O 1
ATOM 717 N N . ASN A 1 87 ? 14.253 -5.362 -14.800 1.00 93.69 87 ASN A N 1
ATOM 718 C CA . ASN A 1 87 ? 15.684 -5.421 -14.484 1.00 93.69 87 ASN A CA 1
ATOM 719 C C . ASN A 1 87 ? 16.199 -6.867 -14.384 1.00 93.69 87 ASN A C 1
ATOM 721 O O . ASN A 1 87 ? 17.325 -7.159 -14.779 1.00 93.69 87 ASN A O 1
ATOM 725 N N . LYS A 1 88 ? 15.382 -7.785 -13.849 1.00 96.19 88 LYS A N 1
ATOM 726 C CA . LYS A 1 88 ? 15.733 -9.207 -13.771 1.00 96.19 88 LYS A CA 1
ATOM 727 C C . LYS A 1 88 ? 15.777 -9.860 -15.154 1.00 96.19 88 LYS A C 1
ATOM 729 O O . LYS A 1 88 ? 16.662 -10.677 -15.383 1.00 96.19 88 LYS A O 1
ATOM 734 N N . GLU A 1 89 ? 14.825 -9.536 -16.025 1.00 95.00 89 GLU A N 1
ATOM 735 C CA . GLU A 1 89 ? 14.762 -10.027 -17.407 1.00 95.00 89 GLU A CA 1
ATOM 736 C C . GLU A 1 89 ? 15.982 -9.571 -18.217 1.00 95.00 89 GLU A C 1
ATOM 738 O O . GLU A 1 89 ? 16.632 -10.393 -18.858 1.00 95.00 89 GLU A O 1
ATOM 743 N N . ASP A 1 90 ? 16.370 -8.305 -18.066 1.00 94.31 90 ASP A N 1
ATOM 744 C CA . ASP A 1 90 ? 17.511 -7.705 -18.765 1.00 94.31 90 ASP A CA 1
ATOM 745 C C . ASP A 1 90 ? 18.869 -7.990 -18.092 1.00 94.31 90 ASP A C 1
ATOM 747 O O . ASP A 1 90 ? 19.914 -7.542 -18.567 1.00 94.31 90 ASP A O 1
ATOM 751 N N . GLY A 1 91 ? 18.881 -8.689 -16.949 1.00 95.75 91 GLY A N 1
ATOM 752 C CA . GLY A 1 91 ? 20.095 -8.947 -16.167 1.00 95.75 91 GLY A CA 1
ATOM 753 C C . GLY A 1 91 ? 20.801 -7.675 -15.679 1.00 95.75 91 GLY A C 1
ATOM 754 O O . GLY A 1 91 ? 22.007 -7.691 -15.431 1.00 95.75 91 GLY A O 1
ATOM 755 N N . CYS A 1 92 ? 20.072 -6.564 -15.557 1.00 93.69 92 CYS A N 1
ATOM 756 C CA . CYS A 1 92 ? 20.617 -5.255 -15.230 1.00 93.69 92 CYS A CA 1
ATOM 757 C C . CYS A 1 92 ? 20.188 -4.779 -13.834 1.00 93.69 92 CYS A C 1
ATOM 759 O O . CYS A 1 92 ? 19.382 -5.391 -13.129 1.00 93.69 92 CYS A O 1
ATOM 761 N N . THR A 1 93 ? 20.765 -3.662 -13.398 1.00 90.31 93 THR A N 1
ATOM 762 C CA . THR A 1 93 ? 20.380 -2.989 -12.155 1.00 90.31 93 THR A CA 1
ATOM 763 C C . THR A 1 93 ? 20.234 -1.501 -12.416 1.00 90.31 93 THR A C 1
ATOM 765 O O . THR A 1 93 ? 20.828 -0.962 -13.347 1.00 90.31 93 THR A O 1
ATOM 768 N N . GLY A 1 94 ? 19.453 -0.826 -11.578 1.00 87.44 94 GLY A N 1
ATOM 769 C CA . GLY A 1 94 ? 19.274 0.616 -11.661 1.00 87.44 94 GLY A CA 1
ATOM 770 C C . GLY A 1 94 ? 17.817 1.021 -11.806 1.00 87.44 94 GLY A C 1
ATOM 771 O O . GLY A 1 94 ? 16.892 0.313 -11.395 1.00 87.44 94 GLY A O 1
ATOM 772 N N . ARG A 1 95 ? 17.632 2.232 -12.325 1.00 85.44 95 ARG A N 1
ATOM 773 C CA . ARG A 1 95 ? 16.347 2.916 -12.362 1.00 85.44 95 ARG A CA 1
ATOM 774 C C . ARG A 1 95 ? 15.605 2.591 -13.656 1.00 85.44 95 ARG A C 1
ATOM 776 O O . ARG A 1 95 ? 16.057 2.981 -14.722 1.00 85.44 95 ARG A O 1
ATOM 783 N N . PHE A 1 96 ? 14.442 1.959 -13.529 1.00 86.44 96 PHE A N 1
ATOM 784 C CA . PHE A 1 96 ? 13.583 1.633 -14.670 1.00 86.44 96 PHE A CA 1
ATOM 785 C C . PHE A 1 96 ? 12.646 2.790 -15.075 1.00 86.44 96 PHE A C 1
ATOM 787 O O . PHE A 1 96 ? 12.453 3.056 -16.254 1.00 86.44 96 PHE A O 1
ATOM 794 N N . TRP A 1 97 ? 12.093 3.520 -14.098 1.00 85.06 97 TRP A N 1
ATOM 795 C CA . TRP A 1 97 ? 11.144 4.622 -14.326 1.00 85.06 97 TRP A CA 1
ATOM 796 C C . TRP A 1 97 ? 11.744 5.998 -14.031 1.00 85.06 97 TRP A C 1
ATOM 798 O O . TRP A 1 97 ? 12.555 6.150 -13.113 1.00 85.06 97 TRP A O 1
ATOM 808 N N . GLU A 1 98 ? 11.244 7.040 -14.697 1.00 84.12 98 GLU A N 1
ATOM 809 C CA . GLU A 1 98 ? 11.454 8.423 -14.258 1.00 84.12 98 GLU A CA 1
ATOM 810 C C . GLU A 1 98 ? 10.982 8.640 -12.810 1.00 84.12 98 GLU A C 1
ATOM 812 O O . GLU A 1 98 ? 10.152 7.911 -12.266 1.00 84.12 98 GLU A O 1
ATOM 817 N N . GLY A 1 99 ? 11.526 9.656 -12.138 1.00 81.69 99 GLY A N 1
ATOM 818 C CA . GLY A 1 99 ? 11.263 9.855 -10.710 1.00 81.69 99 GLY A CA 1
ATOM 819 C C . GLY A 1 99 ? 9.906 10.395 -10.324 1.00 81.69 99 GLY A C 1
ATOM 820 O O . GLY A 1 99 ? 9.621 10.465 -9.131 1.00 81.69 99 GLY A O 1
ATOM 821 N N . ARG A 1 100 ? 9.093 10.798 -11.295 1.00 86.38 100 ARG A N 1
ATOM 822 C CA . ARG A 1 100 ? 7.792 11.411 -11.056 1.00 86.38 100 ARG A CA 1
ATOM 823 C C . ARG A 1 100 ? 6.788 10.816 -12.029 1.00 86.38 100 ARG A C 1
ATOM 825 O O . ARG A 1 100 ? 7.062 10.739 -13.220 1.00 86.38 100 ARG A O 1
ATOM 832 N N . PHE A 1 101 ? 5.625 10.432 -11.515 1.00 89.19 101 PHE A N 1
ATOM 833 C CA . PHE A 1 101 ? 4.461 10.149 -12.347 1.00 89.19 101 PHE A CA 1
ATOM 834 C C . PHE A 1 101 ? 3.640 11.430 -12.520 1.00 89.19 101 PHE A C 1
ATOM 836 O O . PHE A 1 101 ? 3.713 12.345 -11.696 1.00 89.19 101 PHE A O 1
ATOM 843 N N . LYS A 1 102 ? 2.860 11.498 -13.598 1.00 90.00 102 LYS A N 1
ATOM 844 C CA . LYS A 1 102 ? 1.876 12.562 -13.819 1.00 90.00 102 LYS A CA 1
ATOM 845 C C . LYS A 1 102 ? 0.497 12.011 -13.478 1.00 90.00 102 LYS A C 1
ATOM 847 O O . LYS A 1 102 ? 0.192 10.876 -13.828 1.00 90.00 102 LYS A O 1
ATOM 852 N N . SER A 1 103 ? -0.315 12.809 -12.795 1.00 90.6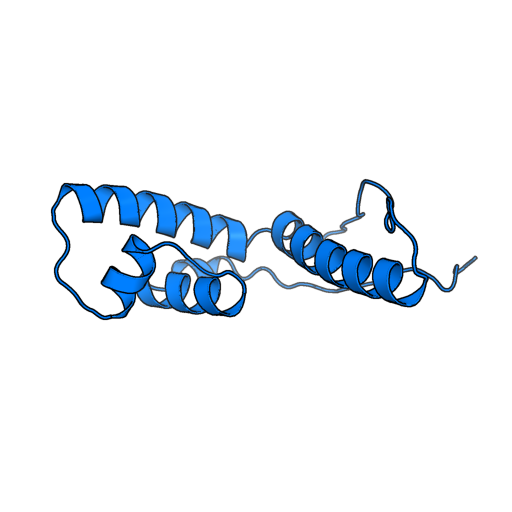9 103 SER A N 1
ATOM 853 C CA . SER A 1 103 ? -1.701 12.473 -12.477 1.00 90.69 103 SER A CA 1
ATOM 854 C C . SER A 1 103 ? -2.588 13.661 -12.803 1.00 90.69 103 SER A C 1
ATOM 856 O O . SER A 1 103 ? -2.234 14.800 -12.496 1.00 90.69 103 SER A O 1
ATOM 858 N N . GLN A 1 104 ? -3.719 13.383 -13.442 1.00 91.38 104 GLN A N 1
ATOM 859 C CA . GLN A 1 104 ? -4.732 14.365 -13.791 1.00 91.38 104 GLN A CA 1
ATOM 860 C C . GLN A 1 104 ? -6.073 13.876 -13.249 1.00 91.38 104 GLN A C 1
ATOM 862 O O . GLN A 1 104 ? -6.476 12.745 -13.516 1.00 91.38 104 GLN A O 1
ATOM 867 N N . ALA A 1 105 ? -6.756 14.729 -12.486 1.00 90.00 105 ALA A N 1
ATOM 868 C CA . ALA A 1 105 ? -8.115 14.450 -12.052 1.00 90.00 105 ALA A CA 1
ATOM 869 C C . ALA A 1 105 ? -9.052 14.467 -13.268 1.00 90.00 105 ALA A C 1
ATOM 871 O O . ALA A 1 105 ? -9.009 15.398 -14.075 1.00 90.00 105 ALA A O 1
ATOM 872 N N . LEU A 1 106 ? -9.877 13.430 -13.392 1.00 86.62 106 LEU A N 1
ATOM 873 C CA . LEU A 1 106 ? -10.953 13.369 -14.376 1.00 86.62 106 LEU A CA 1
ATOM 874 C C . LEU A 1 106 ? -12.227 13.892 -13.697 1.00 86.62 106 LEU A C 1
ATOM 876 O O . LEU A 1 106 ? -12.552 13.435 -12.598 1.00 86.62 106 LEU A O 1
ATOM 880 N N . LEU A 1 107 ? -12.861 14.893 -14.313 1.00 74.56 107 LEU A N 1
ATOM 881 C CA . LEU A 1 107 ? -14.103 15.530 -13.854 1.00 74.56 107 LEU A CA 1
ATOM 882 C C . LEU A 1 107 ? -15.329 14.772 -14.365 1.00 74.56 107 LEU A C 1
ATOM 884 O O . LEU A 1 107 ? -15.283 14.331 -15.536 1.00 74.56 107 LEU A O 1
#

Organism: NCBI:txid1129367

Sequence (107 aa):
AVMSNHTHIVLYVDDKKAKRLNDKAILIRWHKQFKGTWLTHKFVSGESLSNSERCLLSELVDEYRKRLADISWFMRTLNEDIARKANKEDGCTGRFWEGRFKSQALL

Radius of gyration: 17.72 Å; chains: 1; bounding box: 38×30×56 Å

Foldseek 3Di:
DDDPPDDDDDDDQDVVVLVVDDLLRLLVVCVVLDVDDPLSVCVNVVHDDDPVSVVVSVVVSVVSSCLVRDPVSVCVSVLVVVQVVVCVVVVHDDDDDDPDDDDDDDD